Protein AF-A0A537C6T4-F1 (afdb_monomer)

Secondary structure (DSSP, 8-state):
--EEEEEEE-SSEEEEEEEETTEEEEEEEESSHHHHHHHHHHHHHHHHHHTS-EEEEEE-TT-S--HHHHHHHHHTT---EEE-HHHHHHHHHH-TT--SSHHHHHHHHHHH-GGGGS---

Nearest PDB structures (foldseek):
  7t1i-assembly1_B  TM=6.765E-01  e=6.908E-04  Saccharomyces cerevisiae S288C
  7t1g-assembly1_A  TM=6.512E-01  e=3.260E-03  Saccharomyces cerevisiae S288C
  4y0w-assembly1_C-2  TM=5.185E-01  e=6.639E-03  Pseudomonas aeruginosa PAO579
  3hrg-assembly1_A  TM=5.663E-01  e=3.803E-02  Bacteroides thetaiotaomicron VPI-5482
  4y0w-assembly1_B-2  TM=4.964E-01  e=1.992E-02  Pseudomonas aeruginosa PAO579

Radius of gyration: 13.38 Å; Cα contacts (8 Å, |Δi|>4): 217; chains: 1; bounding box: 31×35×37 Å

Foldseek 3Di:
DAWEWEWEDDDQKIKTWTQAPVGTDIDMFTLDPVRLVVVCVVCVVVCVVRVHHYAYAYEYLPDDDCGPNNVVCVVVVSPHHYDYNVLLVVLCVVVVVDDDHSSSRRVSCCVVCVCRPDDDD

pLDDT: mean 90.66, std 8.18, range [48.75, 97.88]

Mean predicted aligned error: 3.95 Å

Sequence (121 aa):
MNQVIAILIAADQFHVAIETSKGFEVASFPNTGDGVERFSEYSAPIVKREATRYKFCMVSPDGDSYGEIGHELMANGHGPASLSPAAYRAYLAKNPNERSSAITAAKACLDAFPFLRKLEF

Solvent-accessible surface area (backbone atoms only — not comparable to full-atom values): 6655 Å² total; per-residue (Å²): 108,33,35,45,37,13,35,28,44,51,92,69,29,32,26,35,16,38,53,50,100,89,46,69,53,73,54,74,33,48,50,36,69,71,25,42,53,52,46,50,65,63,44,50,65,54,51,64,70,68,74,58,55,71,38,45,32,38,33,24,72,91,47,92,65,58,56,46,56,44,50,52,38,50,74,73,67,61,66,54,46,74,48,49,39,68,58,51,52,53,46,42,70,75,35,76,90,60,62,99,44,21,60,48,42,36,52,45,44,50,70,76,36,63,65,52,46,52,72,85,129

Structure (mmCIF, N/CA/C/O backbone):
data_AF-A0A537C6T4-F1
#
_entry.id   AF-A0A537C6T4-F1
#
loop_
_atom_site.group_PDB
_atom_site.id
_atom_site.type_symbol
_atom_site.label_atom_id
_atom_site.label_alt_id
_atom_site.label_comp_id
_atom_site.label_asym_id
_atom_site.label_entity_id
_atom_site.label_seq_id
_atom_site.pdbx_PDB_ins_code
_atom_site.Cartn_x
_atom_site.Cartn_y
_atom_site.Cartn_z
_atom_site.occupancy
_atom_site.B_iso_or_equiv
_atom_site.auth_seq_id
_atom_site.auth_comp_id
_atom_site.auth_asym_id
_atom_site.auth_atom_id
_atom_site.pdbx_PDB_model_num
ATOM 1 N N . MET A 1 1 ? -7.909 -0.439 16.920 1.00 72.12 1 MET A N 1
ATOM 2 C CA . MET A 1 1 ? -7.440 -1.343 15.853 1.00 72.12 1 MET A CA 1
ATOM 3 C C . MET A 1 1 ? -6.761 -0.470 14.821 1.00 72.12 1 MET A C 1
ATOM 5 O O . MET A 1 1 ? -7.320 0.576 14.516 1.00 72.12 1 MET A O 1
ATOM 9 N N . ASN A 1 2 ? -5.573 -0.838 14.353 1.00 81.62 2 ASN A N 1
ATOM 10 C CA . ASN A 1 2 ? -4.885 -0.046 13.332 1.00 81.62 2 ASN A CA 1
ATOM 11 C C . ASN A 1 2 ? -5.446 -0.378 11.943 1.00 81.62 2 ASN A C 1
ATOM 13 O O . ASN A 1 2 ? -5.884 -1.508 11.701 1.00 81.62 2 ASN A O 1
ATOM 17 N N . GLN A 1 3 ? -5.429 0.615 11.059 1.00 90.50 3 GLN A N 1
ATOM 18 C CA . GLN A 1 3 ? -5.684 0.442 9.631 1.00 90.50 3 GLN A CA 1
ATOM 19 C C . GLN A 1 3 ? -4.357 0.412 8.868 1.00 90.50 3 GLN A C 1
ATOM 21 O O . GLN A 1 3 ? -3.321 0.860 9.370 1.00 90.50 3 GLN A O 1
ATOM 26 N N . VAL A 1 4 ? -4.373 -0.148 7.663 1.00 93.75 4 VAL A N 1
ATOM 27 C CA . VAL A 1 4 ? -3.173 -0.264 6.829 1.00 93.75 4 VAL A CA 1
ATOM 28 C C . VAL A 1 4 ? -3.222 0.691 5.644 1.00 93.75 4 VAL A C 1
ATOM 30 O O . VAL A 1 4 ? -4.246 0.821 4.977 1.00 93.75 4 VAL A O 1
ATOM 33 N N . ILE A 1 5 ? -2.083 1.321 5.364 1.00 96.06 5 ILE A N 1
ATOM 34 C CA . ILE A 1 5 ? -1.782 1.894 4.051 1.00 96.06 5 ILE A CA 1
ATOM 35 C C . ILE A 1 5 ? -0.816 0.935 3.367 1.00 96.06 5 ILE A C 1
ATOM 37 O O . ILE A 1 5 ? 0.332 0.794 3.791 1.00 96.06 5 ILE A O 1
ATOM 41 N N . ALA A 1 6 ? -1.293 0.242 2.339 1.00 96.62 6 ALA A N 1
ATOM 42 C CA . ALA A 1 6 ? -0.478 -0.672 1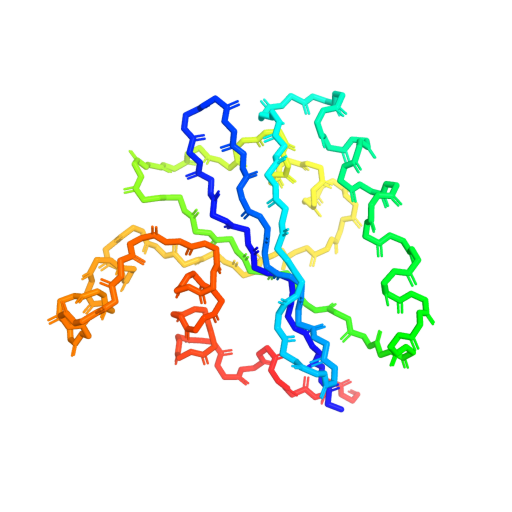.557 1.00 96.62 6 ALA A CA 1
ATOM 43 C C . ALA A 1 6 ? 0.004 0.010 0.283 1.00 96.62 6 ALA A C 1
ATOM 45 O O . ALA A 1 6 ? -0.784 0.650 -0.410 1.00 96.62 6 ALA A O 1
ATOM 46 N N . ILE A 1 7 ? 1.284 -0.152 -0.025 1.00 96.19 7 ILE A N 1
ATOM 47 C CA . ILE A 1 7 ? 1.945 0.482 -1.159 1.00 96.19 7 ILE A CA 1
ATOM 48 C C . ILE A 1 7 ? 2.556 -0.617 -2.018 1.00 96.19 7 ILE A C 1
ATOM 50 O O . ILE A 1 7 ? 3.461 -1.329 -1.591 1.00 96.19 7 ILE A O 1
ATOM 54 N N . LEU A 1 8 ? 2.042 -0.756 -3.233 1.00 95.62 8 LEU A N 1
ATOM 55 C CA . LEU A 1 8 ? 2.593 -1.609 -4.271 1.00 95.62 8 LEU A CA 1
ATOM 56 C C . LEU A 1 8 ? 3.477 -0.753 -5.179 1.00 95.62 8 LEU A C 1
ATOM 58 O O . LEU A 1 8 ? 2.969 0.071 -5.938 1.00 95.62 8 LEU A O 1
ATOM 62 N N . ILE A 1 9 ? 4.785 -0.947 -5.094 1.00 93.06 9 ILE A N 1
ATOM 63 C CA . ILE A 1 9 ? 5.781 -0.221 -5.877 1.00 93.06 9 ILE A CA 1
ATOM 64 C C . ILE A 1 9 ? 5.943 -0.929 -7.224 1.00 93.06 9 ILE A C 1
ATOM 66 O O . ILE A 1 9 ? 6.217 -2.126 -7.275 1.00 93.06 9 ILE A O 1
ATOM 70 N N . ALA A 1 10 ? 5.757 -0.180 -8.305 1.00 88.88 10 ALA A N 1
ATOM 71 C CA . ALA A 1 10 ? 6.106 -0.559 -9.667 1.00 88.88 10 ALA A CA 1
ATOM 72 C C . ALA A 1 10 ? 7.214 0.382 -10.182 1.00 88.88 10 ALA A C 1
ATOM 74 O O . ALA A 1 10 ? 7.594 1.332 -9.498 1.00 88.88 10 ALA A O 1
ATOM 75 N N . ALA A 1 11 ? 7.739 0.122 -11.384 1.00 82.06 11 ALA A N 1
ATOM 76 C CA . ALA A 1 11 ? 8.888 0.854 -11.932 1.00 82.06 11 ALA A CA 1
ATOM 77 C C . ALA A 1 11 ? 8.710 2.389 -11.903 1.00 82.06 11 ALA A C 1
ATOM 79 O O . ALA A 1 11 ? 9.474 3.080 -11.234 1.00 82.06 11 ALA A O 1
ATOM 80 N N . ASP A 1 12 ? 7.663 2.906 -12.553 1.00 87.81 12 ASP A N 1
ATOM 81 C CA . ASP A 1 12 ? 7.451 4.357 -12.718 1.00 87.81 12 ASP A CA 1
ATOM 82 C C . ASP A 1 12 ? 6.360 4.932 -11.801 1.00 87.81 12 ASP A C 1
ATOM 84 O O . ASP A 1 12 ? 6.085 6.134 -11.805 1.00 87.81 12 ASP A O 1
ATOM 88 N N . GLN A 1 13 ? 5.697 4.081 -11.019 1.00 93.56 13 GLN A N 1
ATOM 89 C CA . GLN A 1 13 ? 4.558 4.462 -10.188 1.00 93.56 13 GLN A CA 1
ATOM 90 C C . GLN A 1 13 ? 4.473 3.607 -8.931 1.00 93.56 13 GLN A C 1
ATOM 92 O O . GLN A 1 13 ? 4.935 2.471 -8.903 1.00 93.56 13 GLN A O 1
ATOM 97 N N . PHE A 1 14 ? 3.806 4.122 -7.910 1.00 95.06 14 PHE A N 1
ATOM 98 C CA . PHE A 1 14 ? 3.356 3.324 -6.783 1.00 95.06 14 PHE A CA 1
ATOM 99 C C . PHE A 1 14 ? 1.835 3.388 -6.678 1.00 95.06 14 PHE A C 1
ATOM 101 O O . PHE A 1 14 ? 1.201 4.422 -6.897 1.00 95.06 14 PHE A O 1
ATOM 108 N N . HIS A 1 15 ? 1.241 2.250 -6.347 1.00 96.50 15 HIS A N 1
ATOM 109 C CA . HIS A 1 15 ? -0.191 2.101 -6.153 1.00 96.50 15 HIS A CA 1
ATOM 110 C C . HIS A 1 15 ? -0.474 1.970 -4.665 1.00 96.50 15 HIS A C 1
ATOM 112 O O . HIS A 1 15 ? 0.141 1.153 -3.982 1.00 96.50 15 HIS A O 1
ATOM 118 N N . VAL A 1 16 ? -1.431 2.738 -4.166 1.00 97.38 16 VAL A N 1
ATOM 119 C CA . VAL A 1 16 ? -1.776 2.771 -2.749 1.00 97.38 16 VAL A CA 1
ATOM 120 C C . VAL A 1 16 ? -3.168 2.203 -2.538 1.00 97.38 16 VAL A C 1
ATOM 122 O O . VAL A 1 16 ? -4.086 2.495 -3.301 1.00 97.38 16 VAL A O 1
ATOM 125 N N . ALA A 1 17 ? -3.322 1.409 -1.483 1.00 97.88 17 ALA A N 1
ATOM 126 C CA . ALA A 1 17 ? -4.606 1.038 -0.911 1.00 97.88 17 ALA A CA 1
ATOM 127 C C . ALA A 1 17 ? -4.647 1.508 0.545 1.00 97.88 17 ALA A C 1
ATOM 129 O O . ALA A 1 17 ? -3.916 0.994 1.394 1.00 97.88 17 ALA A O 1
ATOM 130 N N . ILE A 1 18 ? -5.499 2.492 0.823 1.00 97.00 18 ILE A N 1
ATOM 131 C CA . ILE A 1 18 ? -5.746 3.022 2.163 1.00 97.00 18 ILE A CA 1
ATOM 132 C C . ILE A 1 18 ? -6.968 2.307 2.719 1.00 97.00 18 ILE A C 1
ATOM 134 O O . ILE A 1 18 ? -8.067 2.405 2.171 1.00 97.00 18 ILE A O 1
ATOM 138 N N . GLU A 1 19 ? -6.777 1.556 3.797 1.00 95.31 19 GLU A N 1
ATOM 139 C CA . GLU A 1 19 ? -7.885 0.913 4.484 1.00 95.31 19 GLU A CA 1
ATOM 140 C C . GLU A 1 19 ? -8.791 1.956 5.152 1.00 95.31 19 GLU A C 1
ATOM 142 O O . GLU A 1 19 ? -8.333 2.890 5.806 1.00 95.31 19 GLU A O 1
ATOM 147 N N . THR A 1 20 ? -10.095 1.765 5.002 1.00 94.44 20 THR A N 1
ATOM 148 C CA . THR A 1 20 ? -11.160 2.573 5.596 1.00 94.44 20 THR A CA 1
ATOM 149 C C . THR A 1 20 ? -12.220 1.652 6.195 1.00 94.44 20 THR A C 1
ATOM 151 O O . THR A 1 20 ? -12.282 0.454 5.909 1.00 94.44 20 THR A O 1
ATOM 154 N N . SER A 1 21 ? -13.129 2.217 6.980 1.00 91.19 21 SER A N 1
ATOM 155 C CA . SER A 1 21 ? -14.315 1.538 7.511 1.00 91.19 21 SER A CA 1
ATOM 156 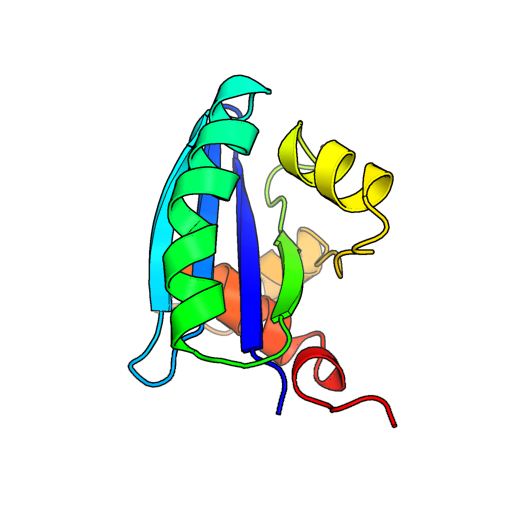C C . SER A 1 21 ? -15.248 0.957 6.435 1.00 91.19 21 SER A C 1
ATOM 158 O O . SER A 1 21 ? -16.055 0.083 6.745 1.00 91.19 21 SER A O 1
ATOM 160 N N . LYS A 1 22 ? -15.139 1.406 5.176 1.00 92.12 22 LYS A N 1
ATOM 161 C CA . LYS A 1 22 ? -15.975 0.962 4.045 1.00 92.12 22 LYS A CA 1
ATOM 162 C C . LYS A 1 22 ? -15.255 0.027 3.066 1.00 92.12 22 LYS A C 1
ATOM 164 O O . LYS A 1 22 ? -15.862 -0.393 2.084 1.00 92.12 22 LYS A O 1
ATOM 169 N N . GLY A 1 23 ? -13.983 -0.291 3.303 1.00 94.00 23 GLY A N 1
ATOM 170 C CA . GLY A 1 23 ? -13.136 -1.045 2.375 1.00 94.00 23 GLY A CA 1
ATOM 171 C C . GLY A 1 23 ? -11.833 -0.307 2.085 1.00 94.00 23 GLY A C 1
ATOM 172 O O . GLY A 1 23 ? -11.283 0.337 2.971 1.00 94.00 23 GLY A O 1
ATOM 173 N N . PHE A 1 24 ? -11.336 -0.383 0.852 1.00 95.88 24 PHE A N 1
ATOM 174 C CA . PHE A 1 24 ? -10.097 0.287 0.454 1.00 95.88 24 PHE A CA 1
ATOM 175 C C . PHE A 1 24 ? -10.374 1.449 -0.494 1.00 95.88 24 PHE A C 1
ATOM 177 O O . PHE A 1 24 ? -11.032 1.268 -1.518 1.00 95.88 24 PHE A O 1
ATOM 184 N N . GLU A 1 25 ? -9.815 2.613 -0.178 1.00 97.38 25 GLU A N 1
ATOM 185 C CA . GLU A 1 25 ? -9.639 3.687 -1.151 1.00 97.38 25 GLU A CA 1
ATOM 186 C C . GLU A 1 25 ? -8.306 3.490 -1.868 1.00 97.38 25 GLU A C 1
ATOM 188 O O . GLU A 1 25 ? -7.276 3.262 -1.230 1.00 97.38 25 GLU A O 1
ATOM 193 N N . VAL A 1 26 ? -8.335 3.519 -3.200 1.00 97.12 26 VAL A N 1
ATOM 194 C CA . VAL A 1 26 ? -7.179 3.191 -4.035 1.00 97.12 26 VAL A CA 1
ATOM 195 C C . VAL A 1 26 ? -6.817 4.344 -4.953 1.00 97.12 26 VAL A C 1
ATOM 197 O O . VAL A 1 26 ? -7.684 4.954 -5.576 1.00 97.12 26 VAL A O 1
ATOM 200 N N . ALA A 1 27 ? -5.521 4.604 -5.072 1.00 97.56 27 ALA A N 1
ATOM 201 C CA . ALA A 1 27 ? -4.973 5.604 -5.977 1.00 97.56 27 ALA A CA 1
ATOM 202 C C . ALA A 1 27 ? -3.593 5.171 -6.473 1.00 97.56 27 ALA A C 1
ATOM 204 O O . ALA A 1 27 ? -2.991 4.236 -5.949 1.00 97.56 27 ALA A O 1
ATOM 205 N N . SER A 1 28 ? -3.110 5.817 -7.529 1.00 97.25 28 SER A N 1
ATOM 206 C CA . SER A 1 28 ? -1.785 5.563 -8.097 1.00 97.25 28 SER A CA 1
ATOM 207 C C . SER A 1 28 ? -1.087 6.887 -8.334 1.00 97.25 28 SER A C 1
ATOM 209 O O . SER A 1 28 ? -1.726 7.852 -8.756 1.00 97.25 28 SER A O 1
ATOM 211 N N . PHE A 1 29 ? 0.212 6.919 -8.071 1.00 97.06 29 PHE A N 1
ATOM 212 C CA . PHE A 1 29 ? 1.024 8.123 -8.163 1.00 97.06 29 PHE A CA 1
ATOM 213 C C . PHE A 1 29 ? 2.347 7.799 -8.856 1.00 97.06 29 PHE A C 1
ATOM 215 O O . PHE A 1 29 ? 2.827 6.670 -8.736 1.00 97.06 29 PHE A O 1
ATOM 222 N N . PRO A 1 30 ? 2.958 8.761 -9.565 1.00 95.31 30 PRO A N 1
ATOM 223 C CA . PRO A 1 30 ? 4.316 8.602 -10.076 1.00 95.31 30 PRO A CA 1
ATOM 224 C C . PRO A 1 30 ? 5.297 8.266 -8.947 1.00 95.31 30 PRO A C 1
ATOM 226 O O . PRO A 1 30 ? 5.163 8.788 -7.844 1.00 95.31 30 PRO A O 1
ATOM 229 N N . ASN A 1 31 ? 6.302 7.433 -9.207 1.00 90.56 31 ASN A N 1
ATOM 230 C CA . ASN A 1 31 ? 7.351 7.123 -8.232 1.00 90.56 31 ASN A CA 1
ATOM 231 C C . ASN A 1 31 ? 8.427 8.224 -8.220 1.00 90.56 31 ASN A C 1
ATOM 233 O O . ASN A 1 31 ? 9.580 7.998 -8.572 1.00 90.56 31 ASN A O 1
ATOM 237 N N . THR A 1 32 ? 8.005 9.443 -7.887 1.00 93.69 32 THR A N 1
ATOM 238 C CA . THR A 1 32 ? 8.815 10.669 -7.847 1.00 93.69 32 THR A CA 1
ATOM 239 C C . THR A 1 32 ? 8.474 11.481 -6.596 1.00 93.69 32 THR A C 1
ATOM 241 O O . THR A 1 32 ? 7.426 11.251 -5.990 1.00 93.69 32 THR A O 1
ATOM 244 N N . GL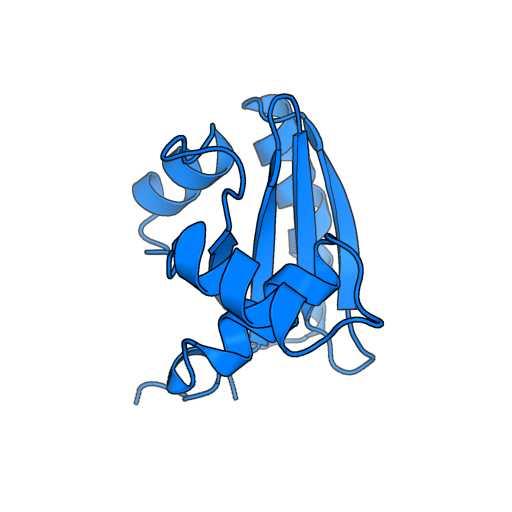Y A 1 33 ? 9.298 12.475 -6.243 1.00 92.31 33 GLY A N 1
ATOM 245 C CA . GLY A 1 33 ? 8.998 13.414 -5.149 1.00 92.31 33 GLY A CA 1
ATOM 246 C C . GLY A 1 33 ? 7.616 14.073 -5.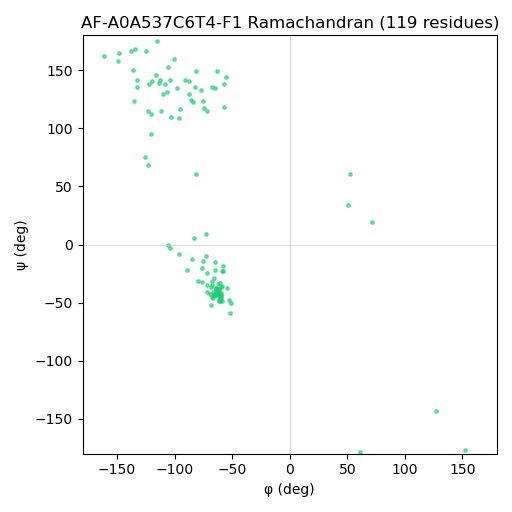283 1.00 92.31 33 GLY A C 1
ATOM 247 O O . GLY A 1 33 ? 6.809 13.998 -4.361 1.00 92.31 33 GLY A O 1
ATOM 248 N N . ASP A 1 34 ? 7.278 14.591 -6.468 1.00 95.31 34 ASP A N 1
ATOM 249 C CA . ASP A 1 34 ? 5.943 15.147 -6.752 1.00 95.31 34 ASP A CA 1
ATOM 250 C C . ASP A 1 34 ? 4.816 14.119 -6.549 1.00 95.31 34 ASP A C 1
ATOM 252 O O . ASP A 1 34 ? 3.708 14.452 -6.128 1.00 95.31 34 ASP A O 1
ATOM 256 N N . GLY A 1 35 ? 5.063 12.847 -6.878 1.00 96.06 35 GLY A N 1
ATOM 257 C CA . GLY A 1 35 ? 4.089 11.781 -6.662 1.00 96.06 35 GLY A CA 1
ATOM 258 C C . GLY A 1 35 ? 3.862 11.483 -5.181 1.00 96.06 35 GLY A C 1
ATOM 259 O O . GLY A 1 35 ? 2.725 11.238 -4.774 1.00 96.06 35 GLY A O 1
ATOM 260 N N . VAL A 1 36 ? 4.916 11.568 -4.370 1.00 95.06 36 VAL A N 1
ATOM 261 C CA . VAL A 1 36 ? 4.850 11.453 -2.908 1.00 95.06 36 VAL A CA 1
ATOM 262 C C . VAL A 1 36 ? 4.066 12.618 -2.297 1.00 95.06 36 VAL A C 1
ATOM 264 O O . VAL A 1 36 ? 3.197 12.386 -1.455 1.00 95.06 36 VAL A O 1
ATOM 267 N N . GLU A 1 37 ? 4.286 13.848 -2.766 1.00 96.00 37 GLU A N 1
ATOM 268 C CA . GLU A 1 37 ? 3.519 15.024 -2.329 1.00 96.00 37 GLU A CA 1
ATOM 269 C C . GLU A 1 37 ? 2.025 14.865 -2.649 1.00 96.00 37 GLU A C 1
ATOM 271 O O . GLU A 1 37 ? 1.178 14.966 -1.758 1.00 96.00 37 GLU A O 1
ATOM 276 N N . ARG A 1 38 ? 1.690 14.479 -3.887 1.00 97.56 38 ARG A N 1
ATOM 277 C CA . ARG A 1 38 ? 0.299 14.204 -4.295 1.00 97.56 38 ARG A CA 1
ATOM 278 C C . ARG A 1 38 ? -0.348 13.091 -3.478 1.00 97.56 38 ARG A C 1
ATOM 280 O O . ARG A 1 38 ? -1.541 13.154 -3.181 1.00 97.56 38 ARG A O 1
ATOM 287 N N . PHE A 1 39 ? 0.414 12.062 -3.118 1.00 96.81 39 PHE A N 1
ATOM 288 C CA . PHE A 1 39 ? -0.066 11.010 -2.230 1.00 96.81 39 PHE A CA 1
ATOM 289 C C . PHE A 1 39 ? -0.362 11.545 -0.821 1.00 96.81 39 PHE A C 1
ATOM 291 O O . PHE A 1 39 ? -1.394 11.199 -0.239 1.00 96.81 39 PHE A O 1
ATOM 298 N N . SER A 1 40 ? 0.501 12.403 -0.279 1.00 94.69 40 SER A N 1
ATOM 299 C CA . SER A 1 40 ? 0.279 13.055 1.014 1.00 94.69 40 SER A CA 1
ATOM 300 C C . SER A 1 40 ? -1.017 13.874 1.009 1.00 94.69 40 SER A C 1
ATOM 302 O O . SER A 1 40 ? -1.883 13.674 1.864 1.00 94.69 40 SER A O 1
ATOM 304 N N . GLU A 1 41 ? -1.223 14.702 -0.019 1.00 96.75 41 GLU A N 1
ATOM 305 C CA . GLU A 1 41 ? -2.446 15.497 -0.190 1.00 96.75 41 GLU A CA 1
ATOM 306 C C . GLU A 1 41 ? -3.700 14.624 -0.326 1.00 96.75 41 GLU A C 1
ATOM 308 O O . GLU A 1 41 ? -4.731 14.905 0.288 1.00 96.75 41 GLU A O 1
ATOM 313 N N . TYR A 1 42 ? -3.607 13.540 -1.101 1.00 96.75 42 TYR A N 1
ATOM 314 C CA . TYR A 1 42 ? -4.697 12.585 -1.286 1.00 96.75 42 TYR A CA 1
ATOM 315 C C . TYR A 1 42 ? -5.051 11.838 0.009 1.00 96.75 42 TYR A C 1
ATOM 317 O O . TYR A 1 42 ? -6.227 11.661 0.331 1.00 96.75 42 TYR A O 1
ATOM 325 N N . SER A 1 43 ? -4.047 11.392 0.766 1.00 94.88 43 SER A N 1
ATOM 326 C CA . SER A 1 43 ? -4.247 10.553 1.952 1.00 94.88 43 SER A CA 1
ATOM 327 C C . SER A 1 43 ? -4.667 11.342 3.193 1.00 94.88 43 SER A C 1
ATOM 329 O O . SER A 1 43 ? -5.448 10.829 3.998 1.00 94.88 43 SER A O 1
ATOM 331 N N . ALA A 1 44 ? -4.226 12.593 3.343 1.00 94.25 44 ALA A N 1
ATOM 332 C CA . ALA A 1 44 ? -4.520 13.435 4.502 1.00 94.25 44 ALA A CA 1
ATOM 333 C C . ALA A 1 44 ? -6.021 13.529 4.874 1.00 94.25 44 ALA A C 1
ATOM 335 O O . ALA A 1 44 ? -6.356 13.286 6.042 1.00 94.25 44 ALA A O 1
ATOM 336 N N . PRO A 1 45 ? -6.962 13.833 3.953 1.00 94.62 45 PRO A N 1
ATOM 337 C CA . PRO A 1 45 ? -8.384 13.880 4.294 1.00 94.62 45 PRO A CA 1
ATOM 338 C C . PRO A 1 45 ? -8.964 12.503 4.649 1.00 94.62 45 PRO A C 1
ATOM 340 O O . PRO A 1 45 ? -9.865 12.431 5.486 1.00 94.62 45 PRO A O 1
ATOM 343 N N . ILE A 1 46 ? -8.449 11.418 4.060 1.00 94.56 46 ILE A N 1
ATOM 344 C CA . ILE A 1 46 ? -8.889 10.041 4.336 1.00 94.56 46 ILE A CA 1
ATOM 345 C C . ILE A 1 46 ? -8.475 9.650 5.755 1.00 94.56 46 ILE A C 1
ATOM 347 O O . ILE A 1 46 ? -9.321 9.286 6.572 1.00 94.56 46 ILE A O 1
ATOM 351 N N . VAL A 1 47 ? -7.193 9.831 6.083 1.00 91.62 47 VAL A N 1
ATOM 352 C CA . VAL A 1 47 ? -6.639 9.527 7.408 1.00 91.62 47 VAL A CA 1
ATOM 353 C C . VAL A 1 47 ? -7.344 10.335 8.497 1.00 91.62 47 VAL A C 1
ATOM 355 O O . VAL A 1 47 ? -7.727 9.789 9.533 1.00 91.62 47 VAL A O 1
ATOM 358 N N . LYS A 1 48 ? -7.580 11.631 8.250 1.00 91.44 48 LYS A N 1
ATOM 359 C CA . LYS A 1 48 ? -8.297 12.504 9.187 1.00 91.44 48 LYS A CA 1
ATOM 360 C C . LYS A 1 48 ? -9.730 12.028 9.442 1.00 91.44 48 LYS A C 1
ATOM 362 O O . LYS A 1 48 ? -10.207 12.128 10.570 1.00 91.44 48 LYS A O 1
ATOM 367 N N . ARG A 1 49 ? -10.415 11.528 8.411 1.00 93.12 49 ARG A N 1
ATOM 368 C CA . ARG A 1 49 ? -11.810 11.078 8.494 1.00 93.12 49 ARG A CA 1
ATOM 369 C C . ARG A 1 49 ? -11.965 9.773 9.272 1.00 93.12 49 ARG A C 1
ATOM 371 O O . ARG A 1 49 ? -12.913 9.656 10.040 1.00 93.12 49 ARG A O 1
ATOM 378 N N . GLU A 1 50 ? -11.063 8.810 9.092 1.00 90.81 50 GLU A N 1
ATOM 379 C CA . GLU A 1 50 ? -11.163 7.510 9.775 1.00 90.81 50 GLU A CA 1
ATOM 380 C C . GLU A 1 50 ? -10.762 7.577 11.261 1.00 90.81 50 GLU A C 1
ATOM 382 O O . GLU A 1 50 ? -11.066 6.656 12.017 1.00 90.81 50 GLU A O 1
ATOM 387 N N . ALA A 1 51 ? -10.109 8.667 11.694 1.00 79.06 51 ALA A N 1
ATOM 388 C CA . ALA A 1 51 ? -9.735 8.934 13.088 1.00 79.06 51 ALA A CA 1
ATOM 389 C C . ALA A 1 51 ? -8.989 7.766 13.770 1.00 79.06 51 ALA A C 1
ATOM 391 O O . ALA A 1 51 ? -9.134 7.522 14.970 1.00 79.06 51 ALA A O 1
ATOM 392 N N . THR A 1 52 ? -8.173 7.040 13.002 1.00 80.38 52 THR A N 1
ATOM 393 C CA . THR A 1 52 ? -7.400 5.887 13.472 1.00 80.38 52 THR A CA 1
ATOM 394 C C . THR A 1 52 ? -5.912 6.041 13.183 1.00 80.38 52 THR A C 1
ATOM 396 O O . THR A 1 52 ? -5.481 6.897 12.411 1.00 80.38 52 THR A O 1
ATOM 399 N N . ARG A 1 53 ? -5.108 5.183 13.812 1.00 87.00 53 ARG A N 1
ATOM 400 C CA . ARG A 1 53 ? -3.684 5.059 13.510 1.00 87.00 53 ARG A CA 1
ATOM 401 C C . ARG A 1 53 ? -3.495 4.156 12.299 1.00 87.00 53 ARG A C 1
ATOM 403 O O . ARG A 1 53 ? -4.071 3.066 12.231 1.00 87.00 53 ARG A O 1
ATOM 410 N N . TYR A 1 54 ? -2.628 4.598 11.397 1.00 90.81 54 TYR A N 1
ATOM 411 C CA . TYR A 1 54 ? -2.220 3.825 10.236 1.00 90.81 54 TYR A CA 1
ATOM 412 C C . TYR A 1 54 ? -0.827 3.237 10.424 1.00 90.81 54 TYR A C 1
ATOM 414 O O . TYR A 1 54 ? 0.067 3.876 10.980 1.00 90.81 54 TYR A O 1
ATOM 422 N N . LYS A 1 55 ? -0.647 2.009 9.941 1.00 93.19 55 LYS A N 1
ATOM 423 C CA . LYS A 1 55 ? 0.664 1.392 9.734 1.00 93.19 55 LYS A CA 1
ATOM 424 C C . LYS A 1 55 ? 0.880 1.223 8.232 1.00 93.19 55 LYS A C 1
ATOM 426 O O . LYS A 1 55 ? -0.052 0.885 7.500 1.00 93.19 55 LYS A O 1
ATOM 431 N N . PHE A 1 56 ? 2.106 1.456 7.781 1.00 94.56 56 PHE A N 1
ATOM 432 C CA . PHE A 1 56 ? 2.468 1.302 6.378 1.00 94.56 56 PHE A CA 1
ATOM 433 C C . PHE A 1 56 ? 2.975 -0.110 6.106 1.00 94.56 56 PHE A C 1
ATOM 435 O O . PHE A 1 56 ? 3.708 -0.684 6.916 1.00 94.56 56 PHE A O 1
ATOM 442 N N . CYS A 1 57 ? 2.608 -0.653 4.951 1.00 95.38 57 CYS A N 1
ATOM 443 C CA . CYS A 1 57 ? 3.226 -1.850 4.408 1.00 95.38 57 CYS A CA 1
ATOM 444 C C . CYS A 1 57 ? 3.571 -1.646 2.935 1.00 95.38 57 CYS A C 1
ATOM 446 O O . CYS A 1 57 ? 2.755 -1.130 2.174 1.00 95.38 57 CYS A O 1
ATOM 448 N N . MET A 1 58 ? 4.768 -2.055 2.535 1.00 94.19 58 MET A N 1
ATOM 449 C CA . MET A 1 58 ? 5.269 -1.922 1.175 1.00 94.19 58 MET A CA 1
ATOM 450 C C . MET A 1 58 ? 5.501 -3.285 0.541 1.00 94.19 58 MET A C 1
ATOM 452 O O . MET A 1 58 ? 5.916 -4.240 1.200 1.00 94.19 58 MET A O 1
ATOM 456 N N . VAL A 1 59 ? 5.258 -3.346 -0.761 1.00 94.44 59 VAL A N 1
ATOM 457 C CA . VAL A 1 59 ? 5.503 -4.503 -1.612 1.00 94.44 59 VAL A CA 1
ATOM 458 C C . VAL A 1 59 ? 6.162 -4.001 -2.887 1.00 94.44 59 VAL A C 1
ATOM 460 O O . VAL A 1 59 ? 5.580 -3.173 -3.580 1.00 94.44 59 VAL A O 1
ATOM 463 N N . SER A 1 60 ? 7.338 -4.522 -3.225 1.00 92.38 60 SER A N 1
ATOM 464 C CA . SER A 1 60 ? 8.005 -4.233 -4.498 1.00 92.38 60 SER A CA 1
ATOM 465 C C . SER A 1 60 ? 8.212 -5.551 -5.252 1.00 92.38 60 SER A C 1
ATOM 467 O O . SER A 1 60 ? 9.138 -6.295 -4.937 1.00 92.38 60 SER A O 1
ATOM 469 N N . PRO A 1 61 ? 7.307 -5.946 -6.170 1.00 84.38 61 PRO A N 1
ATOM 470 C CA . PRO A 1 61 ? 7.339 -7.274 -6.791 1.00 84.38 61 PRO A CA 1
ATOM 471 C C . PRO A 1 61 ? 8.571 -7.509 -7.671 1.00 84.38 61 PRO A C 1
ATOM 473 O O . PRO A 1 61 ? 9.008 -8.657 -7.810 1.00 84.38 61 PRO A O 1
ATOM 476 N N . ASP A 1 62 ? 9.108 -6.427 -8.239 1.00 82.31 62 ASP A N 1
ATOM 477 C CA . ASP A 1 62 ? 10.167 -6.444 -9.248 1.00 82.31 62 ASP A CA 1
ATOM 478 C C . ASP A 1 62 ? 11.581 -6.256 -8.661 1.00 82.31 62 ASP A C 1
ATOM 480 O O . ASP A 1 62 ? 12.560 -6.455 -9.379 1.00 82.31 62 ASP A O 1
ATOM 484 N N . GLY A 1 63 ? 11.732 -5.941 -7.364 1.00 72.19 63 GLY A N 1
ATOM 485 C CA . GLY A 1 63 ? 13.046 -5.896 -6.703 1.00 72.19 63 GLY A CA 1
ATOM 486 C C . GLY A 1 63 ? 13.160 -4.931 -5.521 1.00 72.19 63 GLY A C 1
ATOM 487 O O . GLY A 1 63 ? 12.199 -4.277 -5.137 1.00 72.19 63 GLY A O 1
ATOM 488 N N . ASP A 1 64 ? 14.365 -4.827 -4.951 1.00 61.59 64 ASP A N 1
ATOM 489 C CA . ASP A 1 64 ? 14.647 -4.152 -3.667 1.00 61.59 64 ASP A CA 1
ATOM 490 C C . ASP A 1 64 ? 14.587 -2.611 -3.697 1.00 61.59 64 ASP A C 1
ATOM 492 O O . ASP A 1 64 ? 14.968 -1.954 -2.728 1.00 61.59 64 ASP A O 1
ATOM 496 N N . SER A 1 65 ? 14.120 -2.001 -4.790 1.00 71.31 65 SER A N 1
ATOM 497 C CA . SER A 1 65 ? 13.928 -0.552 -4.808 1.00 71.31 65 SER A CA 1
ATOM 498 C C . SER A 1 65 ? 12.687 -0.187 -3.998 1.00 71.31 65 SER A C 1
ATOM 500 O O . SER A 1 65 ? 11.566 -0.563 -4.346 1.00 71.31 65 SER A O 1
ATOM 502 N N . TYR A 1 66 ? 12.903 0.572 -2.926 1.00 75.94 66 TYR A N 1
ATOM 503 C CA . TYR A 1 66 ? 11.851 1.177 -2.111 1.00 75.94 66 TYR A CA 1
ATOM 504 C C . TYR A 1 66 ? 11.146 2.349 -2.813 1.00 75.94 66 TYR A C 1
ATOM 506 O O . TYR A 1 66 ? 10.108 2.812 -2.337 1.00 75.94 66 TYR A O 1
ATOM 514 N N . GLY A 1 67 ? 11.681 2.809 -3.950 1.00 83.75 67 GLY A N 1
ATOM 515 C CA . GLY A 1 67 ? 11.208 4.012 -4.625 1.00 83.75 67 GLY A CA 1
ATOM 516 C C . GLY A 1 67 ? 11.344 5.270 -3.764 1.00 83.75 67 GLY A C 1
ATOM 517 O O . GLY A 1 67 ? 11.795 5.228 -2.617 1.00 83.75 67 GLY A O 1
ATOM 518 N N . GLU A 1 68 ? 10.905 6.398 -4.311 1.00 88.81 68 GLU A N 1
ATOM 519 C CA . GLU A 1 68 ? 10.897 7.673 -3.586 1.00 88.81 68 GLU A CA 1
ATOM 520 C C . GLU A 1 68 ? 9.950 7.619 -2.382 1.00 88.81 68 GLU A C 1
ATOM 522 O O . GLU A 1 68 ? 10.282 8.086 -1.295 1.00 88.81 68 GLU A O 1
ATOM 527 N N . ILE A 1 69 ? 8.801 6.951 -2.533 1.00 91.06 69 ILE A N 1
ATOM 528 C CA . ILE A 1 69 ? 7.833 6.805 -1.442 1.00 91.06 69 ILE 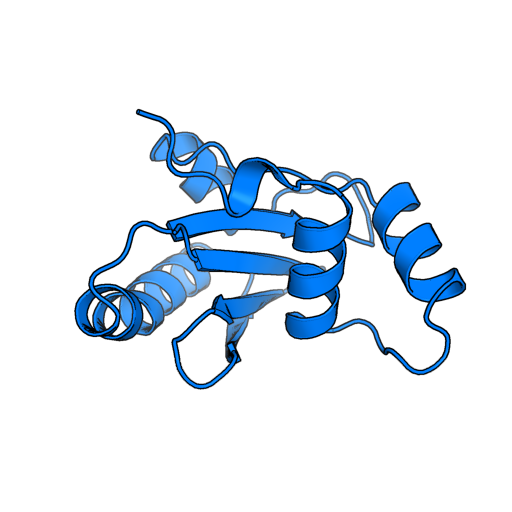A CA 1
ATOM 529 C C . ILE A 1 69 ? 8.405 6.035 -0.248 1.00 91.06 69 ILE A C 1
ATOM 531 O O . ILE A 1 69 ? 8.180 6.416 0.898 1.00 91.06 69 ILE A O 1
ATOM 535 N N . GLY A 1 70 ? 9.164 4.963 -0.480 1.00 89.94 70 GLY A N 1
ATOM 536 C CA . GLY A 1 70 ? 9.744 4.202 0.616 1.00 89.94 70 GLY A CA 1
ATOM 537 C C . GLY A 1 70 ? 10.879 4.951 1.311 1.00 89.94 70 GLY A C 1
ATOM 538 O O . GLY A 1 70 ? 10.983 4.869 2.536 1.00 89.94 70 GLY A O 1
ATOM 539 N N . HIS A 1 71 ? 11.674 5.737 0.575 1.00 89.88 71 HIS A N 1
ATOM 540 C CA . HIS A 1 71 ? 12.655 6.645 1.177 1.00 89.88 71 HIS A CA 1
ATOM 541 C C . HIS A 1 71 ? 11.985 7.702 2.061 1.00 89.88 71 HIS A C 1
ATOM 543 O O . HIS A 1 71 ? 12.395 7.868 3.211 1.00 89.88 71 HIS A O 1
ATOM 549 N N . GLU A 1 72 ? 10.918 8.344 1.579 1.00 91.69 72 GLU A N 1
ATOM 550 C CA . GLU A 1 72 ? 10.174 9.348 2.346 1.00 91.69 72 GLU A CA 1
ATOM 551 C C . GLU A 1 72 ? 9.586 8.759 3.638 1.00 91.69 72 GLU A C 1
ATOM 553 O O . GLU A 1 72 ? 9.687 9.349 4.717 1.00 91.69 72 GLU A O 1
ATOM 558 N N . LEU A 1 73 ? 8.995 7.563 3.565 1.00 90.69 73 LEU A N 1
ATOM 559 C CA . LEU A 1 73 ? 8.418 6.905 4.739 1.00 90.69 73 LEU A CA 1
ATOM 560 C C . LEU A 1 73 ? 9.472 6.577 5.799 1.00 90.69 73 LEU A C 1
ATOM 562 O O . LEU A 1 73 ? 9.212 6.708 6.998 1.00 90.69 73 LEU A O 1
ATOM 566 N N . MET A 1 74 ? 10.658 6.149 5.371 1.00 89.44 74 MET A N 1
ATOM 567 C CA . MET A 1 74 ? 11.773 5.882 6.275 1.00 89.44 74 MET A CA 1
ATOM 568 C C . MET A 1 74 ? 12.322 7.178 6.883 1.00 89.44 74 MET A C 1
ATOM 570 O O . MET A 1 74 ? 12.552 7.221 8.091 1.00 89.44 74 MET A O 1
ATOM 574 N N . ALA A 1 75 ? 12.473 8.238 6.082 1.00 90.12 75 ALA A N 1
ATOM 575 C CA . ALA A 1 75 ? 12.962 9.542 6.532 1.00 90.12 75 ALA A CA 1
ATOM 576 C C . ALA A 1 75 ? 12.043 10.183 7.586 1.00 90.12 75 ALA A C 1
ATOM 578 O O . ALA A 1 75 ? 12.526 10.737 8.572 1.00 90.12 75 ALA A O 1
ATOM 579 N N . ASN A 1 76 ? 10.726 10.025 7.436 1.00 88.12 76 ASN A N 1
ATOM 580 C CA . ASN A 1 76 ? 9.732 10.506 8.402 1.00 88.12 76 ASN A CA 1
ATOM 581 C C . ASN A 1 76 ? 9.503 9.557 9.594 1.00 88.12 76 ASN A C 1
ATOM 583 O O . ASN A 1 76 ? 8.609 9.783 10.411 1.00 88.12 76 ASN A O 1
ATOM 587 N N . GLY A 1 77 ? 10.285 8.479 9.715 1.00 86.69 77 GLY A N 1
ATOM 588 C CA . GLY A 1 77 ? 10.218 7.563 10.855 1.00 86.69 77 GLY A CA 1
ATOM 589 C C . GLY A 1 77 ? 8.968 6.676 10.893 1.00 86.69 77 GLY A C 1
ATOM 590 O O . GLY A 1 77 ? 8.643 6.129 11.946 1.00 86.69 77 GLY A O 1
ATOM 591 N N . HIS A 1 78 ? 8.263 6.498 9.769 1.00 86.69 78 HIS A N 1
ATOM 592 C CA . HIS A 1 78 ? 7.074 5.641 9.718 1.00 86.69 78 HIS A CA 1
ATOM 593 C C . HIS A 1 78 ? 7.400 4.145 9.811 1.00 86.69 78 HIS A C 1
ATOM 595 O O . HIS A 1 78 ? 6.538 3.374 10.235 1.00 86.69 78 HIS A O 1
ATOM 601 N N . GLY A 1 79 ? 8.615 3.736 9.424 1.00 84.75 79 GLY A N 1
ATOM 602 C CA . GLY A 1 79 ? 9.090 2.350 9.521 1.00 84.75 79 GLY A CA 1
ATOM 603 C C . GLY A 1 79 ? 8.142 1.332 8.870 1.00 84.75 79 GLY A C 1
ATOM 604 O O . GLY A 1 79 ? 7.610 0.474 9.579 1.00 84.75 79 GLY A O 1
ATOM 605 N N . PRO A 1 80 ? 7.868 1.432 7.555 1.00 90.06 80 PRO A N 1
ATOM 606 C CA . PRO A 1 80 ? 6.961 0.522 6.864 1.00 90.06 80 PRO A CA 1
ATOM 607 C C . PRO A 1 80 ? 7.397 -0.941 6.997 1.00 90.06 80 PRO A C 1
ATOM 609 O O . PRO A 1 80 ? 8.569 -1.277 6.824 1.00 90.06 80 PRO A O 1
ATOM 612 N N . ALA A 1 81 ? 6.433 -1.836 7.226 1.00 92.75 81 ALA A N 1
ATOM 613 C CA . ALA A 1 81 ? 6.674 -3.263 7.045 1.00 92.75 81 ALA A CA 1
ATOM 614 C C . ALA A 1 81 ? 6.953 -3.531 5.558 1.00 92.75 81 ALA A C 1
ATOM 616 O O . ALA A 1 81 ? 6.237 -3.024 4.700 1.00 92.75 81 ALA A O 1
ATOM 617 N N . SER A 1 82 ? 7.975 -4.321 5.239 1.00 93.06 82 SER A N 1
ATOM 618 C CA . SER A 1 82 ? 8.322 -4.641 3.851 1.00 93.06 82 SER A CA 1
ATOM 619 C C . SER A 1 82 ? 8.046 -6.113 3.574 1.00 93.06 82 SER A C 1
ATOM 621 O O . SER A 1 82 ? 8.662 -6.992 4.181 1.00 93.06 82 SER A O 1
ATOM 623 N N . LEU A 1 83 ? 7.097 -6.394 2.679 1.00 94.25 83 LEU A N 1
ATOM 624 C CA . LEU A 1 83 ? 6.823 -7.748 2.217 1.00 94.25 83 LEU A CA 1
ATOM 625 C C . LEU A 1 83 ? 7.783 -8.096 1.082 1.00 94.25 83 LEU A C 1
ATOM 627 O O . LEU A 1 83 ? 7.801 -7.435 0.043 1.00 94.25 83 LEU A O 1
ATOM 631 N N . SER A 1 84 ? 8.548 -9.173 1.256 1.00 92.56 84 SER A N 1
ATOM 632 C CA . SER A 1 84 ? 9.505 -9.589 0.235 1.00 92.56 84 SER A CA 1
ATOM 633 C C . SER A 1 84 ? 8.803 -9.984 -1.077 1.00 92.56 84 SER A C 1
ATOM 635 O O . SER A 1 84 ? 7.702 -10.552 -1.047 1.00 92.56 84 SER A O 1
ATOM 637 N N . PRO A 1 85 ? 9.455 -9.787 -2.240 1.00 92.81 85 PRO A N 1
ATOM 638 C CA . PRO A 1 85 ? 8.903 -10.200 -3.530 1.00 92.81 85 PRO A CA 1
ATOM 639 C C . PRO A 1 85 ? 8.517 -11.687 -3.555 1.00 92.81 85 PRO A C 1
ATOM 641 O O . PRO A 1 85 ? 7.501 -12.075 -4.130 1.00 92.81 85 PRO A O 1
ATOM 644 N N . ALA A 1 86 ? 9.313 -12.536 -2.897 1.00 93.12 86 ALA A N 1
ATOM 645 C CA . ALA A 1 86 ? 9.050 -13.968 -2.790 1.00 93.12 86 ALA A CA 1
ATOM 646 C C . ALA A 1 86 ? 7.779 -14.270 -1.981 1.00 93.12 86 ALA A C 1
ATOM 648 O O . ALA A 1 86 ? 6.974 -15.098 -2.408 1.00 93.12 86 ALA A O 1
ATOM 649 N N . ALA A 1 87 ? 7.569 -13.583 -0.854 1.00 94.19 87 ALA A N 1
ATOM 650 C CA . ALA A 1 87 ? 6.367 -13.746 -0.042 1.00 94.19 87 ALA A CA 1
ATOM 651 C C . ALA A 1 87 ? 5.115 -13.252 -0.782 1.00 94.19 87 ALA A C 1
ATOM 653 O O . ALA A 1 87 ? 4.092 -13.935 -0.776 1.00 94.19 87 ALA A O 1
ATOM 654 N N . TYR A 1 88 ? 5.210 -12.128 -1.498 1.00 95.12 88 TYR A N 1
ATOM 655 C CA . TYR A 1 88 ? 4.102 -11.626 -2.310 1.00 95.12 88 TYR A CA 1
ATOM 656 C C . TYR A 1 88 ? 3.739 -12.576 -3.462 1.00 95.12 88 TYR A C 1
ATOM 658 O O . TYR A 1 88 ? 2.566 -12.890 -3.669 1.00 95.12 88 TYR A O 1
ATOM 666 N N . ARG A 1 89 ? 4.738 -13.129 -4.166 1.00 93.25 89 ARG A N 1
ATOM 667 C CA . ARG A 1 89 ? 4.508 -14.165 -5.189 1.00 93.25 89 ARG A CA 1
ATOM 668 C C . ARG A 1 89 ? 3.879 -15.429 -4.602 1.00 93.25 89 ARG A C 1
ATOM 670 O O . ARG A 1 89 ? 2.974 -15.994 -5.210 1.00 93.25 89 ARG A O 1
ATOM 677 N N . ALA A 1 90 ? 4.316 -15.858 -3.417 1.00 95.00 90 ALA A N 1
ATOM 678 C CA . ALA A 1 90 ? 3.723 -17.000 -2.726 1.00 95.00 90 ALA A CA 1
ATOM 679 C C . ALA A 1 90 ? 2.260 -16.739 -2.329 1.00 95.00 90 ALA A C 1
ATOM 681 O O . ALA A 1 90 ? 1.430 -17.642 -2.434 1.00 95.00 90 ALA A O 1
ATOM 682 N N . TYR A 1 91 ? 1.930 -15.511 -1.917 1.00 96.25 91 TYR A N 1
ATOM 683 C CA . TYR A 1 91 ? 0.553 -15.105 -1.645 1.00 96.25 91 TYR A CA 1
ATOM 684 C C . TYR A 1 91 ? -0.322 -15.197 -2.903 1.00 96.25 91 TYR A C 1
ATOM 686 O O . TYR A 1 91 ? -1.381 -15.822 -2.864 1.00 96.25 91 TYR A O 1
ATOM 694 N N . LEU A 1 92 ? 0.139 -14.650 -4.032 1.00 95.31 92 LEU A N 1
ATOM 695 C CA . LEU A 1 92 ? -0.570 -14.730 -5.316 1.00 95.31 92 LEU A CA 1
ATOM 696 C C . LEU A 1 92 ? -0.776 -16.180 -5.779 1.00 95.31 92 LEU A C 1
ATOM 698 O O . LEU A 1 92 ? -1.866 -16.539 -6.210 1.00 95.31 92 LEU A O 1
ATOM 702 N N . ALA A 1 93 ? 0.235 -17.041 -5.628 1.00 95.06 93 ALA A N 1
ATOM 703 C CA . ALA A 1 93 ? 0.130 -18.456 -5.993 1.00 95.06 93 ALA A CA 1
ATOM 704 C C . ALA A 1 93 ? -0.932 -19.214 -5.173 1.00 95.06 93 ALA A C 1
ATOM 706 O O . ALA A 1 93 ? -1.594 -20.108 -5.696 1.00 95.06 93 ALA A O 1
ATOM 707 N N . LYS A 1 94 ? -1.121 -18.848 -3.898 1.00 95.94 94 LYS A N 1
ATOM 708 C CA . LYS A 1 94 ? -2.179 -19.403 -3.033 1.00 95.94 94 LYS A CA 1
ATOM 709 C C . LYS A 1 94 ? -3.566 -18.829 -3.337 1.00 95.94 94 LYS A C 1
ATOM 711 O O . LYS A 1 94 ? -4.563 -19.449 -2.980 1.00 95.94 94 LYS A O 1
ATOM 716 N N . ASN A 1 95 ? -3.632 -17.669 -3.990 1.00 95.38 95 ASN A N 1
ATOM 717 C CA . ASN A 1 95 ? -4.861 -16.935 -4.281 1.00 95.38 95 ASN A CA 1
ATOM 718 C C . ASN A 1 95 ? -5.001 -16.696 -5.798 1.00 95.38 95 ASN A C 1
ATOM 720 O O . ASN A 1 95 ? -4.937 -15.552 -6.246 1.00 95.38 95 ASN A O 1
ATOM 724 N N . PRO A 1 96 ? -5.225 -17.748 -6.612 1.00 89.12 96 PRO A N 1
ATOM 725 C CA . PRO A 1 96 ? -5.139 -17.676 -8.079 1.00 89.12 96 PRO A CA 1
ATOM 726 C C . PRO A 1 96 ? -6.185 -16.763 -8.741 1.00 89.12 96 PRO A C 1
ATOM 728 O O . PRO A 1 96 ? -6.044 -16.409 -9.909 1.00 89.12 96 PRO A O 1
ATOM 731 N N . ASN A 1 97 ? -7.232 -16.375 -8.008 1.00 91.88 97 ASN A N 1
ATOM 732 C CA . ASN A 1 97 ? -8.249 -15.433 -8.481 1.00 91.88 97 ASN A CA 1
ATOM 733 C C . ASN A 1 97 ? -7.850 -13.963 -8.263 1.00 91.88 97 ASN A C 1
ATOM 735 O O . ASN A 1 97 ? -8.512 -13.067 -8.788 1.00 91.88 97 ASN A O 1
ATOM 739 N N . GLU A 1 98 ? -6.801 -13.695 -7.481 1.00 90.44 98 GLU A N 1
ATOM 740 C CA . GLU A 1 98 ? -6.304 -12.343 -7.249 1.00 90.44 98 GLU A CA 1
ATOM 741 C C . GLU A 1 98 ? -5.283 -11.931 -8.312 1.00 90.44 98 GLU A C 1
ATOM 743 O O . GLU A 1 98 ? -4.439 -12.711 -8.747 1.00 90.44 98 GLU A O 1
ATOM 748 N N . ARG A 1 99 ? -5.360 -10.667 -8.734 1.00 89.94 99 ARG A N 1
ATOM 749 C CA . ARG A 1 99 ? -4.391 -10.045 -9.643 1.00 89.94 99 ARG A CA 1
ATOM 750 C C . ARG A 1 99 ? -3.511 -9.084 -8.857 1.00 89.94 99 ARG A C 1
ATOM 752 O O . ARG A 1 99 ? -3.969 -8.503 -7.876 1.00 89.94 99 ARG A O 1
ATOM 759 N N . SER A 1 100 ? -2.280 -8.864 -9.323 1.00 90.06 100 SER A N 1
ATOM 760 C CA . SER A 1 100 ? -1.400 -7.869 -8.703 1.00 90.06 100 SER A CA 1
ATOM 761 C C . SER A 1 100 ? -2.074 -6.495 -8.708 1.00 90.06 100 SER A C 1
ATOM 763 O O . SER A 1 100 ? -2.441 -5.974 -9.761 1.00 90.06 100 SER A O 1
ATOM 765 N N . SER A 1 101 ? -2.301 -5.952 -7.515 1.00 94.50 101 SER A N 1
ATOM 766 C CA . SER A 1 101 ? -3.003 -4.692 -7.281 1.00 94.50 101 SER A CA 1
ATOM 767 C C . SER A 1 101 ? -2.672 -4.173 -5.883 1.00 94.50 101 SER A C 1
ATOM 769 O O . SER A 1 101 ? -2.243 -4.944 -5.023 1.00 94.50 101 SER A O 1
ATOM 771 N N . ALA A 1 102 ? -2.916 -2.888 -5.616 1.00 95.00 102 ALA A N 1
ATOM 772 C CA . ALA A 1 102 ? -2.707 -2.328 -4.279 1.00 95.00 102 ALA A CA 1
ATOM 773 C C . ALA A 1 102 ? -3.578 -3.009 -3.203 1.00 95.00 102 ALA A C 1
ATOM 775 O O . ALA A 1 102 ? -3.140 -3.192 -2.071 1.00 95.00 102 ALA A O 1
ATOM 776 N N . ILE A 1 103 ? -4.792 -3.449 -3.557 1.00 96.44 103 ILE A N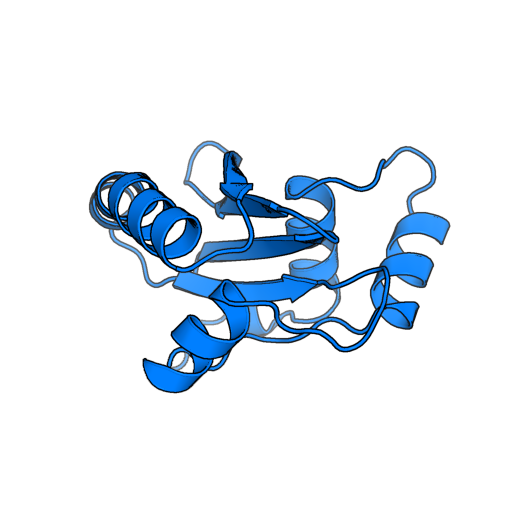 1
ATOM 777 C CA . ILE A 1 103 ? -5.674 -4.185 -2.637 1.00 96.44 103 ILE A CA 1
ATOM 778 C C . ILE A 1 103 ? -5.080 -5.557 -2.312 1.00 96.44 103 ILE A C 1
ATOM 780 O O . ILE A 1 103 ? -5.044 -5.960 -1.152 1.00 96.44 103 ILE A O 1
ATOM 784 N N . THR A 1 104 ? -4.588 -6.274 -3.320 1.00 96.56 104 THR A N 1
ATOM 785 C CA . THR A 1 104 ? -3.917 -7.564 -3.121 1.00 96.56 104 THR A CA 1
ATOM 786 C C . THR A 1 104 ? -2.635 -7.401 -2.309 1.00 96.56 104 THR A C 1
ATOM 788 O O . THR A 1 104 ? -2.377 -8.210 -1.422 1.00 96.56 104 THR A O 1
ATOM 791 N N . ALA A 1 105 ? -1.881 -6.318 -2.515 1.00 95.81 105 ALA A N 1
ATOM 792 C CA . ALA A 1 105 ? -0.755 -5.955 -1.658 1.00 95.81 105 ALA A CA 1
ATOM 793 C C . ALA A 1 105 ? -1.197 -5.739 -0.201 1.00 95.81 105 ALA A C 1
ATOM 795 O O . ALA A 1 105 ? -0.584 -6.297 0.705 1.00 95.81 105 ALA A O 1
ATOM 796 N N . ALA A 1 106 ? -2.304 -5.027 0.039 1.00 95.81 106 ALA A N 1
ATOM 797 C CA . ALA A 1 106 ? -2.851 -4.841 1.384 1.00 95.81 106 ALA A CA 1
ATOM 798 C C . ALA A 1 106 ? -3.220 -6.165 2.056 1.00 95.81 106 ALA A C 1
ATOM 800 O O . ALA A 1 106 ? -2.856 -6.402 3.208 1.00 95.81 106 ALA A O 1
ATOM 801 N N . LYS A 1 107 ? -3.908 -7.052 1.335 1.00 95.50 107 LYS A N 1
ATOM 802 C CA . LYS A 1 107 ? -4.280 -8.369 1.859 1.00 95.50 107 LYS A CA 1
ATOM 803 C C . LYS A 1 107 ? -3.055 -9.238 2.140 1.00 95.50 107 LYS A C 1
ATOM 805 O O . LYS A 1 107 ? -2.988 -9.840 3.206 1.00 95.50 107 LYS A O 1
ATOM 810 N N . ALA A 1 108 ? -2.075 -9.257 1.238 1.00 95.94 108 ALA A N 1
ATOM 811 C CA . ALA A 1 108 ? -0.828 -9.994 1.423 1.00 95.94 108 ALA A CA 1
ATOM 812 C C . ALA A 1 108 ? -0.027 -9.475 2.628 1.00 95.94 108 ALA A C 1
ATOM 814 O O . ALA A 1 108 ? 0.479 -10.259 3.426 1.00 95.94 108 ALA A O 1
ATOM 815 N N . CYS A 1 109 ? 0.036 -8.155 2.803 1.00 95.56 109 CYS A N 1
ATOM 816 C CA . CYS A 1 109 ? 0.637 -7.519 3.971 1.00 95.56 109 CYS A CA 1
ATOM 817 C C . CYS A 1 109 ? -0.060 -7.917 5.275 1.00 95.56 109 CYS A C 1
ATOM 819 O O . CYS A 1 109 ? 0.603 -8.225 6.259 1.00 95.56 109 CYS A O 1
ATOM 821 N N . LEU A 1 110 ? -1.392 -7.919 5.293 1.00 93.69 110 LEU A N 1
ATOM 822 C CA . LEU A 1 110 ? -2.171 -8.302 6.470 1.00 93.69 110 LEU A CA 1
ATOM 823 C C . LEU A 1 110 ? -2.034 -9.791 6.815 1.00 93.69 110 LEU A C 1
ATOM 825 O O . LEU A 1 110 ? -2.023 -10.131 7.996 1.00 93.69 110 LEU A O 1
ATOM 829 N N . ASP A 1 111 ? -1.909 -10.653 5.804 1.00 94.31 111 ASP A N 1
ATOM 830 C CA . ASP A 1 111 ? -1.641 -12.086 5.965 1.00 94.31 111 ASP A CA 1
ATOM 831 C C . ASP A 1 111 ? -0.242 -12.332 6.553 1.00 94.31 111 ASP A C 1
ATOM 833 O O . ASP A 1 111 ? -0.082 -13.079 7.518 1.00 94.31 111 ASP A O 1
ATOM 837 N N . ALA A 1 112 ? 0.773 -11.638 6.029 1.00 94.69 112 ALA A N 1
ATOM 838 C CA . ALA A 1 112 ? 2.162 -11.797 6.454 1.00 94.69 112 ALA A CA 1
ATOM 839 C C . ALA A 1 112 ? 2.482 -11.121 7.797 1.00 94.69 112 ALA A C 1
ATOM 841 O O . ALA A 1 112 ? 3.322 -11.608 8.557 1.00 94.69 112 ALA A O 1
ATOM 842 N N . PHE A 1 113 ? 1.823 -10.001 8.105 1.00 93.56 113 PHE A N 1
ATOM 843 C CA . PHE A 1 113 ? 2.131 -9.160 9.260 1.00 93.56 113 PHE A CA 1
ATOM 844 C C . PHE A 1 113 ? 0.898 -8.922 10.149 1.00 93.56 113 PHE A C 1
ATOM 846 O O . PHE A 1 113 ? 0.366 -7.808 10.200 1.00 93.56 113 PHE A O 1
ATOM 853 N N . PRO A 1 114 ? 0.471 -9.914 10.956 1.00 87.50 114 PRO A N 1
ATOM 854 C CA . PRO A 1 114 ? -0.681 -9.765 11.850 1.00 87.50 114 PRO A CA 1
ATOM 855 C C . PRO A 1 114 ? -0.553 -8.609 12.857 1.00 87.50 114 PRO A C 1
ATOM 857 O O . PRO A 1 114 ? -1.556 -8.097 13.359 1.00 87.50 114 PRO A O 1
ATOM 860 N N . PHE A 1 115 ? 0.675 -8.176 13.170 1.00 85.25 115 PHE A N 1
ATOM 861 C CA . PHE A 1 115 ? 0.921 -7.034 14.053 1.00 85.25 115 PHE A CA 1
ATOM 862 C C . PHE A 1 115 ? 0.420 -5.707 13.467 1.00 85.25 115 PHE A C 1
ATOM 864 O O . PHE A 1 115 ? 0.109 -4.806 14.241 1.00 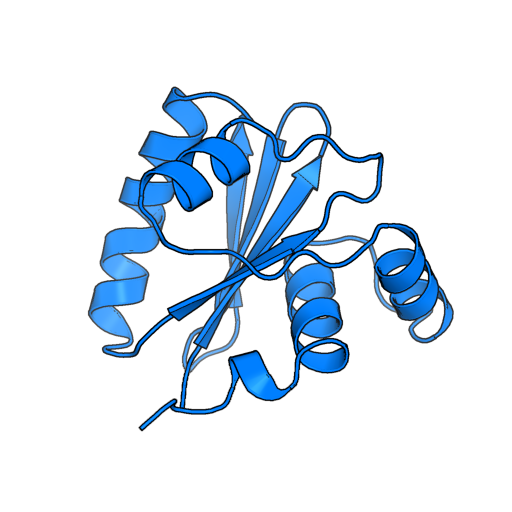85.25 115 PHE A O 1
ATOM 871 N N . LEU A 1 116 ? 0.246 -5.592 12.142 1.00 88.12 116 LEU A N 1
ATOM 872 C CA . LEU A 1 116 ? -0.300 -4.387 11.508 1.00 88.12 116 LEU A CA 1
ATOM 873 C C . LEU A 1 116 ? -1.705 -4.040 12.015 1.00 88.12 116 LEU A C 1
ATOM 875 O O . LEU A 1 116 ? -2.093 -2.880 11.963 1.00 88.12 116 LEU A O 1
ATOM 879 N N . ARG A 1 117 ? -2.453 -5.015 12.549 1.00 83.81 117 ARG A N 1
ATOM 880 C CA . ARG A 1 117 ? -3.783 -4.811 13.151 1.00 83.81 117 ARG A CA 1
ATOM 881 C C . ARG A 1 117 ? -3.745 -4.483 14.643 1.00 83.8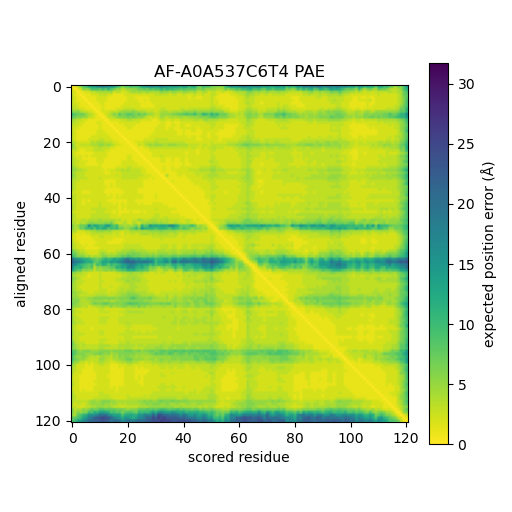1 117 ARG A C 1
ATOM 883 O O . ARG A 1 117 ? -4.719 -3.936 15.173 1.00 83.81 117 ARG A O 1
ATOM 890 N N . LYS A 1 118 ? -2.658 -4.833 15.332 1.00 76.56 118 LYS A N 1
ATOM 891 C CA . LYS A 1 118 ? -2.552 -4.724 16.791 1.00 76.56 118 LYS A CA 1
ATOM 892 C C . LYS A 1 118 ? -2.306 -3.272 17.195 1.00 76.56 118 LYS A C 1
ATOM 894 O O . LYS A 1 118 ? -1.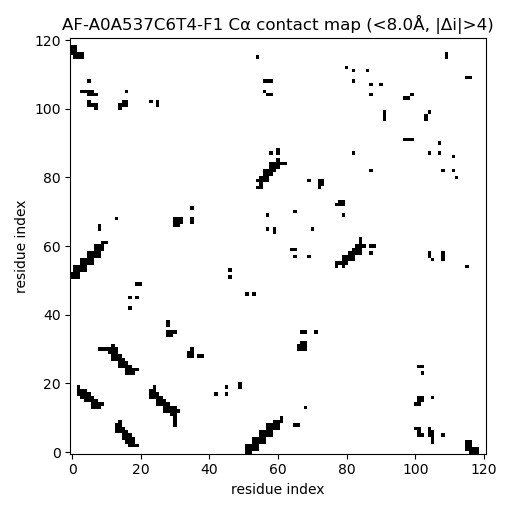448 -2.602 16.632 1.00 76.56 118 LYS A O 1
ATOM 899 N N . LEU A 1 119 ? -3.059 -2.794 18.184 1.00 63.44 119 LEU A N 1
ATOM 900 C CA . LEU A 1 119 ? -2.694 -1.583 18.917 1.00 63.44 119 LEU A CA 1
ATOM 901 C C . LEU A 1 119 ? -1.489 -1.947 19.788 1.00 63.44 119 LEU A C 1
ATOM 903 O O . LEU A 1 119 ? -1.603 -2.815 20.649 1.00 63.44 119 LEU A O 1
ATOM 907 N N . GLU A 1 120 ? -0.338 -1.342 19.519 1.00 59.88 120 GLU A N 1
ATOM 908 C CA . GLU A 1 120 ? 0.779 -1.377 20.462 1.00 59.88 120 GLU A CA 1
ATOM 909 C C . GLU A 1 120 ? 0.426 -0.409 21.603 1.00 59.88 120 GLU A C 1
ATOM 911 O O . GLU A 1 120 ? 0.040 0.736 21.333 1.00 59.88 120 GLU A O 1
ATOM 916 N N . PHE A 1 121 ? 0.432 -0.931 22.833 1.00 48.75 121 PHE A N 1
ATOM 917 C CA . PHE A 1 121 ? 0.051 -0.242 24.071 1.00 48.75 121 PHE A CA 1
ATOM 918 C C . PHE A 1 121 ? 1.259 0.431 24.715 1.00 48.75 121 PHE A C 1
ATOM 920 O O . PHE A 1 121 ? 2.334 -0.211 24.725 1.00 48.75 121 PHE A O 1
#